Prot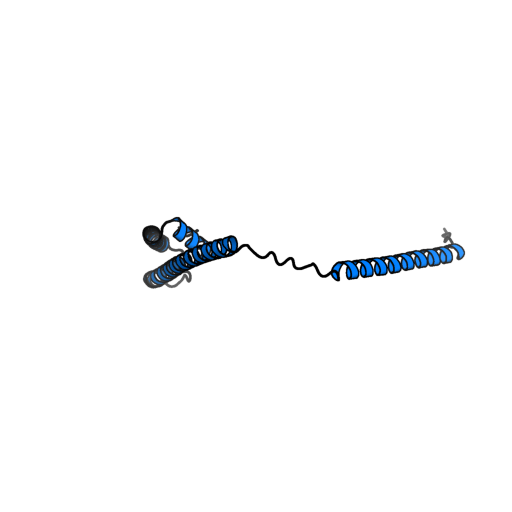ein AF-A0A2N6BF04-F1 (afdb_monomer_lite)

Radius of gyration: 36.6 Å; chains: 1; bounding box: 50×97×67 Å

pLDDT: mean 72.62, std 14.94, range [39.03, 93.25]

Foldseek 3Di:
DDDDPPDDPVVVVVVVVVVVVVVVVVVVVVVVVVVVVVVVVVPPPDPPPPPPDPPVVVVVVVVVVVVVVVLVVLLVVLLVQLVVQLVVLCVVPVVVVPPPDDPDPDPDPVSLVSSVVSLVVSCVVSNDVSSCVSCVVVVNNVSD

Structure (mmCIF, N/CA/C/O backbone):
data_AF-A0A2N6BF04-F1
#
_entry.id   AF-A0A2N6BF04-F1
#
loop_
_atom_site.group_PDB
_atom_site.id
_atom_site.type_symbol
_atom_site.label_atom_id
_atom_site.label_alt_id
_atom_site.label_comp_id
_atom_site.label_asym_id
_atom_site.label_entity_id
_atom_site.label_seq_id
_atom_site.pdbx_PDB_ins_code
_atom_site.Cartn_x
_atom_site.Cartn_y
_atom_site.Cartn_z
_atom_site.occupancy
_atom_site.B_iso_or_equiv
_atom_site.auth_seq_id
_atom_site.auth_comp_id
_atom_site.auth_asym_id
_atom_site.auth_atom_id
_atom_site.pdbx_PDB_model_num
ATOM 1 N N . MET A 1 1 ? 1.614 -83.294 -30.438 1.00 44.16 1 MET A N 1
ATOM 2 C CA . MET A 1 1 ? 1.920 -81.866 -30.231 1.00 44.16 1 MET A CA 1
ATOM 3 C C . MET A 1 1 ? 3.398 -81.764 -29.912 1.00 44.16 1 MET A C 1
ATOM 5 O O . MET A 1 1 ? 3.783 -82.184 -28.833 1.00 44.16 1 MET A O 1
ATOM 9 N N . CYS A 1 2 ? 4.207 -81.294 -30.857 1.00 40.53 2 CYS A N 1
ATOM 10 C CA . CYS A 1 2 ? 5.581 -80.869 -30.603 1.00 40.53 2 CYS A CA 1
ATOM 11 C C . CYS A 1 2 ? 5.774 -79.543 -31.336 1.00 40.53 2 CYS A C 1
ATOM 13 O O . CYS A 1 2 ? 5.556 -79.467 -32.544 1.00 40.53 2 CYS A O 1
ATOM 15 N N . GLU A 1 3 ? 6.078 -78.511 -30.554 1.00 45.47 3 GLU A N 1
ATOM 16 C CA . GLU A 1 3 ? 6.364 -77.145 -30.978 1.00 45.47 3 GLU A CA 1
ATOM 17 C C . GLU A 1 3 ? 7.561 -77.114 -31.927 1.00 45.47 3 GLU A C 1
ATOM 19 O O . GLU A 1 3 ? 8.660 -77.555 -31.589 1.00 45.47 3 GLU A O 1
ATOM 24 N N . GLN A 1 4 ? 7.353 -76.542 -33.108 1.00 42.88 4 GLN A N 1
ATOM 25 C CA . GLN A 1 4 ? 8.425 -76.184 -34.020 1.00 42.88 4 GLN A CA 1
ATOM 26 C C . GLN A 1 4 ? 8.979 -74.832 -33.550 1.00 42.88 4 GLN A C 1
ATOM 28 O O . GLN A 1 4 ? 8.456 -73.772 -33.893 1.00 42.88 4 GLN A O 1
ATOM 33 N N . ARG A 1 5 ? 9.999 -74.866 -32.681 1.00 45.19 5 ARG A N 1
ATOM 34 C CA . ARG A 1 5 ? 10.803 -73.679 -32.360 1.00 45.19 5 ARG A CA 1
ATOM 35 C C . ARG A 1 5 ? 11.499 -73.234 -33.643 1.00 45.19 5 ARG A C 1
ATOM 37 O O . ARG A 1 5 ? 12.349 -73.950 -34.158 1.00 45.19 5 ARG A O 1
ATOM 44 N N . SER A 1 6 ? 11.101 -72.070 -34.151 1.00 48.41 6 SER A N 1
ATOM 45 C CA . SER A 1 6 ? 11.790 -71.369 -35.231 1.00 48.41 6 SER A CA 1
ATOM 46 C C . SER A 1 6 ? 13.195 -71.017 -34.749 1.00 48.41 6 SER A C 1
ATOM 48 O O . SER A 1 6 ? 13.371 -70.117 -33.929 1.00 48.41 6 SER A O 1
ATOM 50 N N . GLU A 1 7 ? 14.177 -71.773 -35.221 1.00 52.97 7 GLU A N 1
ATOM 51 C CA . GLU A 1 7 ? 15.597 -71.471 -35.094 1.00 52.97 7 GLU A CA 1
ATOM 52 C C . GLU A 1 7 ? 15.841 -70.178 -35.885 1.00 52.97 7 GLU A C 1
ATOM 54 O O . GLU A 1 7 ? 15.669 -70.137 -37.100 1.00 52.97 7 GLU A O 1
ATOM 59 N N . ILE A 1 8 ? 16.089 -69.071 -35.183 1.00 56.69 8 ILE A N 1
ATOM 60 C CA . ILE A 1 8 ? 16.448 -67.804 -35.821 1.00 56.69 8 ILE A CA 1
ATOM 61 C C . ILE A 1 8 ? 17.874 -67.984 -36.335 1.00 56.69 8 ILE A C 1
ATOM 63 O O . ILE A 1 8 ? 18.786 -68.201 -35.536 1.00 56.69 8 ILE A O 1
ATOM 67 N N . ASP A 1 9 ? 18.049 -67.920 -37.655 1.00 54.16 9 ASP A N 1
ATOM 68 C CA . ASP A 1 9 ? 19.345 -68.088 -38.306 1.00 54.16 9 ASP A CA 1
ATOM 69 C C . ASP A 1 9 ? 20.399 -67.146 -37.687 1.00 54.16 9 ASP A C 1
ATOM 71 O O . ASP A 1 9 ? 20.171 -65.933 -37.602 1.00 54.16 9 ASP A O 1
ATOM 75 N N . PRO A 1 10 ? 21.586 -67.650 -37.301 1.00 58.09 10 PRO A N 1
ATOM 76 C CA . PRO A 1 10 ? 22.632 -66.861 -36.636 1.00 58.09 10 PRO A CA 1
ATOM 77 C C . PRO A 1 10 ? 23.150 -65.690 -37.491 1.00 58.09 10 PRO A C 1
ATOM 79 O O . PRO A 1 10 ? 23.697 -64.721 -36.970 1.00 58.09 10 PRO A O 1
ATOM 82 N N . ILE A 1 11 ? 22.925 -65.742 -38.807 1.00 56.84 11 ILE A N 1
ATOM 83 C CA . ILE A 1 11 ? 23.241 -64.668 -39.758 1.00 56.84 11 ILE A CA 1
ATOM 84 C C . ILE A 1 11 ? 22.355 -63.436 -39.513 1.00 56.84 11 ILE A C 1
ATOM 86 O O . ILE A 1 11 ? 22.829 -62.305 -39.596 1.00 56.84 11 ILE A O 1
ATOM 90 N N . VAL A 1 12 ? 21.079 -63.637 -39.169 1.00 57.47 12 VAL A N 1
ATOM 91 C CA . VAL A 1 12 ? 20.129 -62.543 -38.911 1.00 57.47 12 VAL A CA 1
ATOM 92 C C . VAL A 1 12 ? 20.477 -61.824 -37.607 1.00 57.47 12 VAL A C 1
ATOM 94 O O . VAL A 1 12 ? 20.376 -60.602 -37.536 1.00 57.47 12 VAL A O 1
ATOM 97 N N . VAL A 1 13 ? 20.959 -62.561 -36.600 1.00 60.16 13 VAL A N 1
ATOM 98 C CA . VAL A 1 13 ? 21.387 -61.995 -35.311 1.00 60.16 13 VAL A CA 1
ATOM 99 C C . VAL A 1 13 ? 22.596 -61.072 -35.487 1.00 60.16 13 VAL A C 1
ATOM 101 O O . VAL A 1 13 ? 22.563 -59.943 -35.003 1.00 60.16 13 VAL A O 1
ATOM 104 N N . HIS A 1 14 ? 23.609 -61.490 -36.253 1.00 58.03 14 HIS A N 1
ATOM 105 C CA . HIS A 1 14 ? 24.789 -60.657 -36.517 1.00 58.03 14 HIS A CA 1
ATOM 106 C C . HIS A 1 14 ? 24.466 -59.383 -37.310 1.00 58.03 14 HIS A C 1
ATOM 108 O O . HIS A 1 14 ? 24.942 -58.305 -36.963 1.00 58.03 14 HIS A O 1
ATOM 114 N N . ILE A 1 15 ? 23.594 -59.470 -38.321 1.00 61.09 15 ILE A N 1
ATOM 115 C CA . ILE A 1 15 ? 23.166 -58.290 -39.091 1.00 61.09 15 ILE A CA 1
ATOM 116 C C . ILE A 1 15 ? 22.394 -57.307 -38.195 1.00 61.09 15 ILE A C 1
ATOM 118 O O . ILE A 1 15 ? 22.570 -56.093 -38.307 1.00 61.09 15 ILE A O 1
ATOM 122 N N . CYS A 1 16 ? 21.555 -57.806 -37.283 1.00 59.84 16 CYS A N 1
ATOM 123 C CA . CYS A 1 16 ? 20.847 -56.960 -36.326 1.00 59.84 16 CYS A CA 1
ATOM 124 C C . CYS A 1 16 ? 21.793 -56.275 -35.326 1.00 59.84 16 CYS A C 1
ATOM 126 O O . CYS A 1 16 ? 21.579 -55.101 -35.022 1.00 59.84 16 CYS A O 1
ATOM 128 N N . GLU A 1 17 ? 22.837 -56.954 -34.841 1.00 64.19 17 GLU A N 1
ATOM 129 C CA . GLU A 1 17 ? 23.844 -56.352 -33.954 1.00 64.19 17 GLU A CA 1
ATOM 130 C C . GLU A 1 17 ? 24.640 -55.239 -34.652 1.00 64.19 17 GLU A C 1
ATOM 132 O O . GLU A 1 17 ? 24.800 -54.155 -34.083 1.00 64.19 17 GLU A O 1
ATOM 137 N N . ASP A 1 18 ? 25.041 -55.445 -35.909 1.00 68.69 18 ASP A N 1
ATOM 138 C CA . ASP A 1 18 ? 25.760 -54.437 -36.697 1.00 68.69 18 ASP A CA 1
ATOM 139 C C . ASP A 1 18 ? 24.885 -53.210 -37.006 1.00 68.69 18 ASP A C 1
ATOM 141 O O . ASP A 1 18 ? 25.326 -52.065 -36.866 1.00 68.69 18 ASP A O 1
ATOM 145 N N . ILE A 1 19 ? 23.610 -53.417 -37.361 1.00 68.19 19 ILE A N 1
ATOM 146 C CA . ILE A 1 19 ? 22.658 -52.322 -37.607 1.00 68.19 19 ILE A CA 1
ATOM 147 C C . ILE A 1 19 ? 22.408 -51.521 -36.324 1.00 68.19 19 ILE A C 1
ATOM 149 O O . ILE A 1 19 ? 22.404 -50.287 -36.355 1.00 68.19 19 ILE A O 1
ATOM 153 N N . MET A 1 20 ? 22.239 -52.196 -35.184 1.00 67.38 20 MET A N 1
ATOM 154 C CA . MET A 1 20 ? 22.076 -51.530 -33.889 1.00 67.38 20 MET A CA 1
ATOM 155 C C . MET A 1 20 ? 23.335 -50.745 -33.500 1.00 67.38 20 MET A C 1
ATOM 157 O O . MET A 1 20 ? 23.221 -49.610 -33.031 1.00 67.38 20 MET A O 1
ATOM 161 N N . GLY A 1 21 ? 24.529 -51.286 -33.766 1.00 69.62 21 GLY A N 1
ATOM 162 C CA . GLY A 1 21 ? 25.801 -50.589 -33.573 1.00 69.62 21 GLY A CA 1
ATOM 163 C C . GLY A 1 21 ? 25.901 -49.299 -34.392 1.00 69.62 21 GLY A C 1
ATOM 164 O O . GLY A 1 21 ? 26.273 -48.252 -33.857 1.00 69.62 21 GLY A O 1
ATOM 165 N N . ILE A 1 22 ? 25.486 -49.334 -35.663 1.00 74.00 22 ILE A N 1
ATOM 166 C CA . ILE A 1 22 ? 25.464 -48.157 -36.545 1.00 74.00 22 ILE A CA 1
ATOM 167 C C . ILE A 1 22 ? 24.463 -47.104 -36.046 1.00 74.00 22 ILE A C 1
ATOM 169 O O . ILE A 1 22 ? 24.790 -45.916 -36.016 1.00 74.00 22 ILE A O 1
ATOM 173 N N . ILE A 1 23 ? 23.266 -47.510 -35.607 1.00 72.56 23 ILE A N 1
ATOM 174 C CA . ILE A 1 23 ? 22.247 -46.587 -35.075 1.00 72.56 23 ILE A CA 1
ATOM 175 C C . ILE A 1 23 ? 22.754 -45.879 -33.811 1.00 72.56 23 ILE A C 1
ATOM 177 O O . ILE A 1 23 ? 22.602 -44.662 -33.682 1.00 72.56 23 ILE A O 1
ATOM 181 N N . VAL A 1 24 ? 23.398 -46.612 -32.898 1.00 75.38 24 VAL A N 1
ATOM 182 C CA . VAL A 1 24 ? 23.989 -46.032 -31.683 1.00 75.38 24 VAL A CA 1
ATOM 183 C C . VAL A 1 24 ? 25.112 -45.059 -32.040 1.00 75.38 24 VAL A C 1
ATOM 185 O O . VAL A 1 24 ? 25.156 -43.954 -31.496 1.00 75.38 24 VAL A O 1
ATOM 188 N N . LEU A 1 25 ? 25.978 -45.417 -32.992 1.00 79.44 25 LEU A N 1
ATOM 189 C CA . LEU A 1 25 ? 27.069 -44.551 -33.437 1.00 79.44 25 LEU A CA 1
ATOM 190 C C . LEU A 1 25 ? 26.540 -43.231 -34.023 1.00 79.44 25 LEU A C 1
ATOM 192 O O . LEU A 1 25 ? 27.011 -42.156 -33.651 1.00 79.44 25 LEU A O 1
ATOM 196 N N . LEU A 1 26 ? 25.516 -43.295 -34.881 1.00 80.06 26 LEU A N 1
ATOM 197 C CA . LEU A 1 26 ? 24.860 -42.112 -35.447 1.00 80.06 26 LEU A CA 1
ATOM 198 C C . LEU A 1 26 ? 24.206 -41.245 -34.362 1.00 80.06 26 LEU A C 1
ATOM 200 O O . LEU A 1 26 ? 24.315 -40.019 -34.409 1.00 80.06 26 LEU A O 1
ATOM 204 N N . GLY A 1 27 ? 23.585 -41.867 -33.355 1.00 78.31 27 GLY A N 1
ATOM 205 C CA . GLY A 1 27 ? 23.016 -41.168 -32.203 1.00 78.31 27 GLY A CA 1
ATOM 206 C C . GLY A 1 27 ? 24.066 -40.413 -31.382 1.00 78.31 27 GLY A C 1
ATOM 207 O O . GLY A 1 27 ? 23.859 -39.251 -31.029 1.00 78.31 27 GLY A O 1
ATOM 208 N N . VAL A 1 28 ? 25.224 -41.032 -31.130 1.00 83.00 28 VAL A N 1
ATOM 209 C CA . VAL A 1 28 ? 26.339 -40.399 -30.404 1.00 83.00 28 VAL A CA 1
ATOM 210 C C . VAL A 1 28 ? 26.928 -39.236 -31.205 1.00 83.00 28 VAL A C 1
ATOM 212 O O . VAL A 1 28 ? 27.145 -38.158 -30.648 1.00 83.00 28 VAL A O 1
ATOM 215 N N . VAL A 1 29 ? 27.128 -39.404 -32.515 1.00 83.56 29 VAL A N 1
ATOM 216 C CA . VAL A 1 29 ? 27.635 -38.331 -33.388 1.00 83.56 29 VAL A CA 1
ATOM 217 C C . VAL A 1 29 ? 26.665 -37.145 -33.426 1.00 83.56 29 VAL A C 1
ATOM 219 O O . VAL A 1 29 ? 27.096 -35.998 -33.293 1.00 83.56 29 VAL A O 1
ATOM 222 N N . ALA A 1 30 ? 25.357 -37.397 -33.526 1.00 78.19 30 ALA A N 1
ATOM 223 C CA . ALA A 1 30 ? 24.339 -36.348 -33.488 1.00 78.19 30 ALA A CA 1
ATOM 224 C C . ALA A 1 30 ? 24.319 -35.600 -32.143 1.00 78.19 30 ALA A C 1
ATOM 226 O O . ALA A 1 30 ? 24.185 -34.375 -32.117 1.00 78.19 30 ALA A O 1
ATOM 227 N N . LEU A 1 31 ? 24.510 -36.309 -31.025 1.00 83.00 31 LEU A N 1
ATOM 228 C CA . LEU A 1 31 ? 24.574 -35.707 -29.692 1.00 83.00 31 LEU A CA 1
ATOM 229 C C . LEU A 1 31 ? 25.807 -34.801 -29.529 1.00 83.00 31 LEU A C 1
ATOM 231 O O . LEU A 1 31 ? 25.707 -33.695 -28.987 1.00 83.00 31 LEU A O 1
ATOM 235 N N . ILE A 1 32 ? 26.965 -35.229 -30.039 1.00 83.69 32 ILE A N 1
ATOM 236 C CA . ILE A 1 32 ? 28.196 -34.426 -30.028 1.00 83.69 32 ILE A CA 1
ATOM 237 C C . ILE A 1 32 ? 28.028 -33.183 -30.913 1.00 83.69 32 ILE A C 1
ATOM 239 O O . ILE A 1 32 ? 28.342 -32.075 -30.483 1.00 83.69 32 ILE A O 1
ATOM 243 N N . ALA A 1 33 ? 27.455 -33.326 -32.111 1.00 80.81 33 ALA A N 1
ATOM 244 C CA . ALA A 1 33 ? 27.183 -32.192 -32.995 1.00 80.81 33 ALA A CA 1
ATOM 245 C C . ALA A 1 33 ? 26.205 -31.183 -32.362 1.00 80.81 33 ALA A C 1
ATOM 247 O O . ALA A 1 33 ? 26.446 -29.976 -32.395 1.00 80.81 33 ALA A O 1
ATOM 248 N N . TYR A 1 34 ? 25.137 -31.666 -31.719 1.00 80.56 34 TYR A N 1
ATOM 249 C CA . TYR A 1 34 ? 24.165 -30.819 -31.027 1.00 80.56 34 TYR A CA 1
ATOM 250 C C . TYR A 1 34 ? 24.794 -30.047 -29.860 1.00 80.56 34 TYR A C 1
ATOM 252 O O . TYR A 1 34 ? 24.582 -28.841 -29.717 1.00 80.56 34 TYR A O 1
ATOM 260 N N . THR A 1 35 ? 25.601 -30.720 -29.037 1.00 76.12 35 THR A N 1
ATOM 261 C CA . THR A 1 35 ? 26.284 -30.076 -27.905 1.00 76.12 35 THR A CA 1
ATOM 262 C C . THR A 1 35 ? 27.329 -29.061 -28.370 1.00 76.12 35 THR A C 1
ATOM 264 O O . THR A 1 35 ? 27.376 -27.962 -27.816 1.00 76.12 35 THR A O 1
ATOM 267 N N . ALA A 1 36 ? 28.083 -29.356 -29.434 1.00 78.50 36 ALA A N 1
ATOM 268 C CA . ALA A 1 36 ? 29.017 -28.415 -30.051 1.00 78.50 36 ALA A CA 1
ATOM 269 C C . ALA A 1 36 ? 28.305 -27.169 -30.609 1.00 78.50 36 ALA A C 1
ATOM 271 O O . ALA A 1 36 ? 28.703 -26.044 -30.300 1.00 78.50 36 ALA A O 1
ATOM 272 N N . CYS A 1 37 ? 27.203 -27.345 -31.350 1.00 74.25 37 CYS A N 1
ATOM 273 C CA . CYS A 1 37 ? 26.375 -26.231 -31.822 1.00 74.25 37 CYS A CA 1
ATOM 274 C C . CYS A 1 37 ? 25.835 -25.389 -30.663 1.00 74.25 37 CYS A C 1
ATOM 276 O O . CYS A 1 37 ? 25.871 -24.161 -30.723 1.00 74.25 37 CYS A O 1
ATOM 278 N N . ARG A 1 38 ? 25.369 -26.027 -29.583 1.00 72.12 38 ARG A N 1
ATOM 279 C CA . ARG A 1 38 ? 24.860 -25.311 -28.410 1.00 72.12 38 ARG A CA 1
ATOM 280 C C . ARG A 1 38 ? 25.956 -24.459 -27.765 1.00 72.12 38 ARG A C 1
ATOM 282 O O . ARG A 1 38 ? 25.719 -23.289 -27.489 1.00 72.12 38 ARG A O 1
ATOM 289 N N . ILE A 1 39 ? 27.150 -25.013 -27.550 1.00 71.69 39 ILE A N 1
ATOM 290 C CA . ILE A 1 39 ? 28.272 -24.280 -26.941 1.00 71.69 39 ILE A CA 1
ATOM 291 C C . ILE A 1 39 ? 28.673 -23.075 -27.805 1.00 71.69 39 ILE A C 1
ATOM 293 O O . ILE A 1 39 ? 28.864 -21.986 -27.266 1.00 71.69 39 ILE A O 1
ATOM 297 N N . LEU A 1 40 ? 28.721 -23.236 -29.132 1.00 66.62 40 LEU A N 1
ATOM 298 C CA . LEU A 1 40 ? 29.041 -22.143 -30.058 1.00 66.62 40 LEU A CA 1
ATOM 299 C C . LEU A 1 40 ? 28.004 -21.011 -30.025 1.00 66.62 40 LEU A C 1
ATOM 301 O O . LEU A 1 40 ? 28.382 -19.844 -30.048 1.00 66.62 40 LEU A O 1
ATOM 305 N N . ILE A 1 41 ? 26.710 -21.330 -29.912 1.00 61.62 41 ILE A N 1
ATOM 306 C CA . ILE A 1 41 ? 25.644 -20.317 -29.830 1.00 61.62 41 ILE A CA 1
ATOM 307 C C . ILE A 1 41 ? 25.714 -19.535 -28.506 1.00 61.62 41 ILE A C 1
ATOM 309 O O . ILE A 1 41 ? 25.471 -18.330 -28.495 1.00 61.62 41 ILE A O 1
ATOM 313 N N . PHE A 1 42 ? 26.075 -20.184 -27.394 1.00 58.41 42 PHE A N 1
ATOM 314 C CA . PHE A 1 42 ? 26.166 -19.525 -26.083 1.00 58.41 42 PHE A CA 1
ATOM 315 C C . PHE A 1 42 ? 27.459 -18.725 -25.862 1.00 58.41 42 PHE A C 1
ATOM 317 O O . PHE A 1 42 ? 27.494 -17.897 -24.954 1.00 58.41 42 PHE A O 1
ATOM 324 N N . GLN A 1 43 ? 28.507 -18.939 -26.663 1.00 55.03 43 GLN A N 1
ATOM 325 C CA . GLN A 1 43 ? 29.771 -18.205 -26.535 1.00 55.03 43 GLN A CA 1
ATOM 326 C C . GLN A 1 43 ? 29.848 -16.915 -27.352 1.00 55.03 43 GLN A C 1
ATOM 328 O O . GLN A 1 43 ? 30.859 -16.228 -27.253 1.00 55.03 43 GLN A O 1
ATOM 333 N N . VAL A 1 44 ? 28.823 -16.541 -28.124 1.00 56.41 44 VAL A N 1
ATOM 334 C CA . VAL A 1 44 ? 28.818 -15.229 -28.784 1.00 56.41 44 VAL A CA 1
ATOM 335 C C . VAL A 1 44 ? 28.520 -14.162 -27.724 1.00 56.41 44 VAL A C 1
ATOM 337 O O . VAL A 1 44 ? 27.380 -14.090 -27.253 1.00 56.41 44 VAL A O 1
ATOM 340 N N . PRO A 1 45 ? 29.498 -13.325 -27.318 1.00 53.78 45 PRO A N 1
ATOM 341 C CA . PRO A 1 45 ? 29.210 -12.201 -26.447 1.00 53.78 45 PRO A CA 1
ATOM 342 C C . PRO A 1 45 ? 28.255 -11.280 -27.202 1.00 53.78 45 PRO A C 1
ATOM 344 O O . PRO A 1 45 ? 28.595 -10.732 -28.251 1.00 53.78 45 PRO A O 1
ATOM 347 N N . GLN A 1 46 ? 27.033 -11.138 -26.692 1.00 54.72 46 GLN A N 1
ATOM 348 C CA . GLN A 1 46 ? 26.114 -10.133 -27.207 1.00 54.72 46 GLN A CA 1
ATOM 349 C C . GLN A 1 46 ? 26.805 -8.771 -27.077 1.00 54.72 46 GLN A C 1
ATOM 351 O O . GLN A 1 46 ? 27.245 -8.435 -25.971 1.00 54.72 46 GLN A O 1
ATOM 356 N N . PRO A 1 47 ? 26.943 -7.985 -28.159 1.00 54.50 47 PRO A N 1
ATOM 357 C CA . PRO A 1 47 ? 27.433 -6.628 -28.022 1.00 54.50 47 PRO A CA 1
ATOM 358 C C . PRO A 1 47 ? 26.457 -5.890 -27.108 1.00 54.50 47 PRO A C 1
ATOM 360 O O . PRO A 1 47 ? 25.278 -5.725 -27.424 1.00 54.50 47 PRO A O 1
ATOM 363 N N . VAL A 1 48 ? 26.940 -5.488 -25.933 1.00 56.06 48 VAL A N 1
ATOM 364 C CA . VAL A 1 48 ? 26.194 -4.616 -25.033 1.00 56.06 48 VAL A CA 1
ATOM 365 C C . VAL A 1 48 ? 26.110 -3.270 -25.737 1.00 56.06 48 VAL A C 1
ATOM 367 O O . VAL A 1 48 ? 27.027 -2.455 -25.657 1.00 56.06 48 VAL A O 1
ATOM 370 N N . TYR A 1 49 ? 25.026 -3.050 -26.477 1.00 52.38 49 TYR A N 1
ATOM 371 C CA . TYR A 1 49 ? 24.700 -1.737 -27.007 1.00 52.38 49 TYR A CA 1
ATOM 372 C C . TYR A 1 49 ? 24.446 -0.817 -25.812 1.00 52.38 49 TYR A C 1
ATOM 374 O O . TYR A 1 49 ? 23.356 -0.797 -25.239 1.00 52.38 49 TYR A O 1
ATOM 382 N N . GLN A 1 50 ? 25.468 -0.066 -25.401 1.00 48.81 50 GLN A N 1
ATOM 383 C CA . GLN A 1 50 ? 25.271 1.076 -24.523 1.00 48.81 50 GLN A CA 1
ATOM 384 C C . GLN A 1 50 ? 24.553 2.143 -25.341 1.00 48.81 50 GLN A C 1
ATOM 386 O O . GLN A 1 50 ? 25.168 2.949 -26.033 1.00 48.81 50 GLN A O 1
ATOM 391 N N . VAL A 1 51 ? 23.223 2.109 -25.305 1.00 59.75 51 VAL A N 1
ATOM 392 C CA . VAL A 1 51 ? 22.408 3.202 -25.820 1.00 59.75 51 VAL A CA 1
ATOM 393 C C . VAL A 1 51 ? 22.680 4.392 -24.904 1.00 59.75 51 VAL A C 1
ATOM 395 O O . VAL A 1 51 ? 22.135 4.472 -23.800 1.00 59.75 51 VAL A O 1
ATOM 398 N N . GLU A 1 52 ? 23.573 5.291 -25.323 1.00 58.50 52 GLU A N 1
ATOM 399 C CA . GLU A 1 52 ? 23.759 6.583 -24.671 1.00 58.50 52 GLU A CA 1
ATOM 400 C C . GLU A 1 52 ? 22.416 7.309 -24.682 1.00 58.50 52 GLU A C 1
ATOM 402 O O . GLU A 1 52 ? 21.978 7.867 -25.687 1.00 58.50 52 GLU A O 1
ATOM 407 N N . GLN A 1 53 ? 21.707 7.246 -23.553 1.00 60.34 53 GLN A N 1
ATOM 408 C CA . GLN A 1 53 ? 20.424 7.916 -23.435 1.00 60.34 53 GLN A CA 1
ATOM 409 C C . GLN A 1 53 ? 20.656 9.424 -23.591 1.00 60.34 53 GLN A C 1
ATOM 411 O O . GLN A 1 53 ? 21.459 9.987 -22.832 1.00 60.34 53 GLN A O 1
ATOM 416 N N . PRO A 1 54 ? 19.958 10.092 -24.525 1.00 69.19 54 PRO A N 1
ATOM 417 C CA . PRO A 1 54 ? 20.123 11.522 -24.731 1.00 69.19 54 PRO A CA 1
ATOM 418 C C . PRO A 1 54 ? 19.840 12.260 -23.419 1.00 69.19 54 PRO A C 1
ATOM 420 O O . PRO A 1 54 ? 18.967 11.861 -22.643 1.00 69.19 54 PRO A O 1
ATOM 423 N N . ALA A 1 55 ? 20.575 13.343 -23.148 1.00 63.88 55 ALA A N 1
ATOM 424 C CA . ALA A 1 55 ? 20.503 14.065 -21.872 1.00 63.88 55 ALA A CA 1
ATOM 425 C C . ALA A 1 55 ? 19.066 14.482 -21.486 1.00 63.88 55 ALA A C 1
ATOM 427 O O . ALA A 1 55 ? 18.724 14.498 -20.302 1.00 63.88 55 ALA A O 1
ATOM 428 N N . GLY A 1 56 ? 18.202 14.745 -22.476 1.00 68.56 56 GLY A N 1
ATOM 429 C CA . GLY A 1 56 ? 16.772 14.999 -22.269 1.00 68.56 56 GLY A CA 1
ATOM 430 C C . GLY A 1 56 ? 15.996 13.791 -21.727 1.00 68.56 56 GLY A C 1
ATOM 431 O O . GLY A 1 56 ? 15.177 13.949 -20.825 1.00 68.56 56 GLY A O 1
ATOM 432 N N . MET A 1 57 ? 16.303 12.576 -22.190 1.00 71.31 57 MET A N 1
ATOM 433 C CA . MET A 1 57 ? 15.669 11.342 -21.714 1.00 71.31 57 MET A CA 1
ATOM 434 C C . MET A 1 57 ? 16.121 10.986 -20.297 1.00 71.31 57 MET A C 1
ATOM 436 O O . MET A 1 57 ? 15.292 10.612 -19.473 1.00 71.31 57 MET A O 1
ATOM 440 N N . LYS A 1 58 ? 17.402 11.198 -19.958 1.00 74.81 58 LYS A N 1
ATOM 441 C CA . LYS A 1 58 ? 17.898 11.007 -18.582 1.00 74.81 58 LYS A CA 1
ATOM 442 C C . LYS A 1 58 ? 17.178 11.919 -17.583 1.00 74.81 58 LYS A C 1
ATOM 444 O O . LYS A 1 58 ? 16.796 11.463 -16.508 1.00 74.81 58 LYS A O 1
ATOM 449 N N . ARG A 1 59 ? 16.943 13.187 -17.948 1.00 75.88 59 ARG A N 1
ATOM 450 C CA . ARG A 1 59 ? 16.190 14.145 -17.116 1.00 75.88 59 ARG A CA 1
ATOM 451 C C . ARG A 1 59 ? 14.715 13.764 -16.985 1.00 75.88 59 ARG A C 1
ATOM 453 O O . ARG A 1 59 ? 14.186 13.812 -15.881 1.00 75.88 59 ARG A O 1
ATOM 460 N N . ALA A 1 60 ? 14.075 13.334 -18.073 1.00 75.75 60 ALA A N 1
ATOM 461 C CA . ALA A 1 60 ? 12.692 12.859 -18.037 1.00 75.75 60 ALA A CA 1
ATOM 462 C C . ALA A 1 60 ? 12.537 11.602 -17.161 1.00 75.75 60 ALA A C 1
ATOM 464 O O . ALA A 1 60 ? 11.621 11.529 -16.345 1.00 75.75 60 ALA A O 1
ATOM 465 N N . ILE A 1 61 ? 13.471 10.649 -17.264 1.00 77.94 61 ILE A N 1
ATOM 466 C CA . ILE A 1 61 ? 13.502 9.443 -16.427 1.00 77.94 61 ILE A CA 1
ATOM 467 C C . ILE A 1 61 ? 13.737 9.806 -14.958 1.00 77.94 61 ILE A C 1
ATOM 469 O O . ILE A 1 61 ? 13.081 9.241 -14.089 1.00 77.94 61 ILE A O 1
ATOM 473 N N . ALA A 1 62 ? 14.639 10.746 -14.662 1.00 78.06 62 ALA A N 1
ATOM 474 C CA . ALA A 1 62 ? 14.886 11.200 -13.294 1.00 78.06 62 ALA A CA 1
ATOM 475 C C . ALA A 1 62 ? 13.641 11.859 -12.679 1.00 78.06 62 ALA A C 1
ATOM 477 O O . ALA A 1 62 ? 13.230 11.469 -11.591 1.00 78.06 62 ALA A O 1
ATOM 478 N N . ALA A 1 63 ? 12.987 12.771 -13.405 1.00 78.31 63 ALA A N 1
ATOM 479 C CA . ALA A 1 63 ? 11.755 13.414 -12.951 1.00 78.31 63 ALA A CA 1
ATOM 480 C C . ALA A 1 63 ? 10.608 12.406 -12.759 1.00 78.31 63 ALA A C 1
ATOM 482 O O . ALA A 1 63 ? 9.847 12.499 -11.797 1.00 78.31 63 ALA A O 1
ATOM 483 N N . TYR A 1 64 ? 10.500 11.414 -13.648 1.00 78.50 64 TYR A N 1
ATOM 484 C CA . TYR A 1 64 ? 9.515 10.343 -13.517 1.00 78.50 64 TYR A CA 1
ATOM 485 C C . TYR A 1 64 ? 9.785 9.458 -12.293 1.00 78.50 64 TYR A C 1
ATOM 487 O O . TYR A 1 64 ? 8.864 9.187 -11.526 1.00 78.50 64 TYR A O 1
ATOM 495 N N . LYS A 1 65 ? 11.044 9.060 -12.070 1.00 81.88 65 LYS A N 1
ATOM 496 C CA . LYS A 1 65 ? 11.456 8.292 -10.884 1.00 81.88 65 LYS A CA 1
ATOM 497 C C . LYS A 1 65 ? 11.203 9.059 -9.594 1.00 81.88 65 LYS A C 1
ATOM 499 O O . LYS A 1 65 ? 10.723 8.481 -8.630 1.00 81.88 65 LYS A O 1
ATOM 504 N N . GLU A 1 66 ? 11.495 10.354 -9.580 1.00 83.94 66 GLU A N 1
ATOM 505 C CA . GLU A 1 66 ? 11.255 11.196 -8.413 1.00 83.94 66 GLU A CA 1
ATOM 506 C C . GLU A 1 66 ? 9.757 11.328 -8.118 1.00 83.94 66 GLU A C 1
ATOM 508 O O . GLU A 1 66 ? 9.342 11.221 -6.967 1.00 83.94 66 GLU A O 1
ATOM 513 N N . LYS A 1 67 ? 8.924 11.482 -9.155 1.00 80.00 67 LYS A N 1
ATOM 514 C CA . LYS A 1 67 ? 7.467 11.472 -8.997 1.00 80.00 67 LYS A CA 1
ATOM 515 C C . LYS A 1 67 ? 6.963 10.128 -8.458 1.00 80.00 67 LYS A C 1
ATOM 517 O O . LYS A 1 67 ? 6.166 10.130 -7.525 1.00 80.00 67 LYS A O 1
ATOM 522 N N . GLN A 1 68 ? 7.451 9.008 -8.994 1.00 82.19 68 GLN A N 1
ATOM 523 C CA . GLN A 1 68 ? 7.115 7.674 -8.484 1.00 82.19 68 GLN A CA 1
ATOM 524 C C . GLN A 1 68 ? 7.522 7.503 -7.020 1.00 82.19 68 GLN A C 1
ATOM 526 O O . GLN A 1 68 ? 6.717 7.035 -6.224 1.00 82.19 68 GLN A O 1
ATOM 531 N N . HIS A 1 69 ? 8.729 7.933 -6.647 1.00 85.00 69 HIS A N 1
ATOM 532 C CA . HIS A 1 69 ? 9.207 7.831 -5.270 1.00 85.00 69 HIS A CA 1
ATOM 533 C C . HIS A 1 69 ? 8.297 8.589 -4.297 1.00 85.00 69 HIS A C 1
ATOM 535 O O . HIS A 1 69 ? 7.919 8.053 -3.260 1.00 85.00 69 HIS A O 1
ATOM 541 N N . ARG A 1 70 ? 7.866 9.805 -4.656 1.00 84.25 70 ARG A N 1
ATOM 542 C CA . ARG A 1 70 ? 6.919 10.577 -3.833 1.00 84.25 70 ARG A CA 1
ATOM 543 C C . ARG A 1 70 ? 5.556 9.893 -3.717 1.00 84.25 70 ARG A C 1
ATOM 545 O O . ARG A 1 70 ? 4.952 9.904 -2.648 1.00 84.25 70 ARG A O 1
ATOM 552 N N . GLU A 1 71 ? 5.051 9.304 -4.802 1.00 85.00 71 GLU A N 1
ATOM 553 C CA . GLU A 1 71 ? 3.801 8.531 -4.771 1.00 85.00 71 GLU A CA 1
ATOM 554 C C . GLU A 1 71 ? 3.922 7.295 -3.862 1.00 85.00 71 GLU A C 1
ATOM 556 O O . GLU A 1 71 ? 2.994 6.991 -3.111 1.00 85.00 71 GLU A O 1
ATOM 561 N N . GLU A 1 72 ? 5.074 6.620 -3.867 1.00 85.50 72 GLU A N 1
ATOM 562 C CA . GLU A 1 72 ? 5.363 5.490 -2.979 1.00 85.50 72 GLU A CA 1
ATOM 563 C C . GLU A 1 72 ? 5.502 5.905 -1.510 1.00 85.50 72 GLU A C 1
ATOM 565 O O . GLU A 1 72 ? 4.976 5.208 -0.639 1.00 85.50 72 GLU A O 1
ATOM 570 N N . GLU A 1 73 ? 6.138 7.042 -1.222 1.00 90.62 73 GLU A N 1
ATOM 571 C CA . GLU A 1 73 ? 6.231 7.609 0.130 1.00 90.62 73 GLU A CA 1
ATOM 572 C C . GLU A 1 73 ? 4.848 7.942 0.694 1.00 90.62 73 GLU A C 1
ATOM 574 O O . GLU A 1 73 ? 4.510 7.513 1.800 1.00 90.62 73 GLU A O 1
ATOM 579 N N . MET A 1 74 ? 4.009 8.630 -0.089 1.00 89.31 74 MET A N 1
ATOM 580 C CA . MET A 1 74 ? 2.631 8.931 0.309 1.00 89.31 74 MET A CA 1
ATOM 581 C C . MET A 1 74 ? 1.829 7.648 0.550 1.00 89.31 74 MET A C 1
ATOM 583 O O . MET A 1 74 ? 1.088 7.541 1.528 1.00 89.31 74 MET A O 1
ATOM 587 N N . LEU A 1 75 ? 1.988 6.636 -0.309 1.00 90.56 75 LEU A N 1
ATOM 588 C CA . LEU A 1 75 ? 1.329 5.346 -0.124 1.00 90.56 75 LEU A CA 1
ATOM 589 C C . LEU A 1 75 ? 1.809 4.643 1.156 1.00 90.56 75 LEU A C 1
ATOM 591 O O . LEU A 1 75 ? 0.994 4.074 1.886 1.00 90.56 75 LEU A O 1
ATOM 595 N N . ALA A 1 76 ? 3.109 4.688 1.449 1.00 90.19 76 ALA A N 1
ATOM 596 C CA . ALA A 1 76 ? 3.688 4.116 2.659 1.00 90.19 76 ALA A CA 1
ATOM 597 C C . ALA A 1 76 ? 3.163 4.802 3.927 1.00 90.19 76 ALA A C 1
ATOM 599 O O . ALA A 1 76 ? 2.799 4.110 4.882 1.00 90.19 76 ALA A O 1
ATOM 600 N N . GLU A 1 77 ? 3.040 6.130 3.917 1.00 90.69 77 GLU A N 1
ATOM 601 C CA . GLU A 1 77 ? 2.457 6.907 5.014 1.00 90.69 77 GLU A CA 1
ATOM 602 C C . GLU A 1 77 ? 0.990 6.519 5.264 1.00 90.69 77 GLU A C 1
ATOM 604 O O . GLU A 1 77 ? 0.590 6.251 6.403 1.00 90.69 77 GLU A O 1
ATOM 609 N N . VAL A 1 78 ? 0.185 6.408 4.202 1.00 90.75 78 VAL A N 1
ATOM 610 C CA . VAL A 1 78 ? -1.226 6.003 4.312 1.00 90.75 78 VAL A CA 1
ATOM 611 C C . VAL A 1 78 ? -1.342 4.573 4.842 1.00 90.75 78 VAL A C 1
ATOM 613 O O . VAL A 1 78 ? -2.159 4.303 5.725 1.00 90.75 78 VAL A O 1
ATOM 616 N N . MET A 1 79 ? -0.500 3.648 4.371 1.00 89.50 79 MET A N 1
ATOM 617 C CA . MET A 1 79 ? -0.465 2.280 4.897 1.00 89.50 79 MET A CA 1
ATOM 618 C C . MET A 1 79 ? -0.076 2.235 6.378 1.00 89.50 79 MET A C 1
ATOM 620 O O . MET A 1 79 ? -0.673 1.470 7.138 1.00 89.50 79 MET A O 1
ATOM 624 N N . ALA A 1 80 ? 0.915 3.026 6.795 1.00 87.56 80 ALA A N 1
ATOM 625 C CA . ALA A 1 80 ? 1.327 3.119 8.192 1.00 87.56 80 ALA A CA 1
ATOM 626 C C . ALA A 1 80 ? 0.184 3.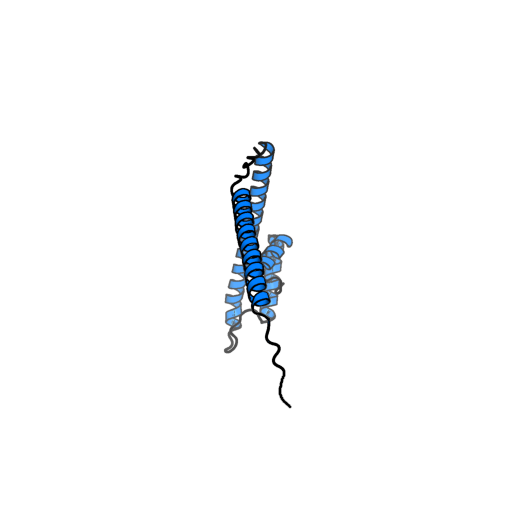656 9.064 1.00 87.56 80 ALA A C 1
ATOM 628 O O . ALA A 1 80 ? -0.132 3.057 10.091 1.00 87.56 80 ALA A O 1
ATOM 629 N N . THR A 1 81 ? -0.496 4.708 8.602 1.00 90.50 81 THR A N 1
ATOM 630 C CA . THR A 1 81 ? -1.664 5.295 9.272 1.00 90.50 81 THR A CA 1
ATOM 631 C C . THR A 1 81 ? -2.788 4.272 9.439 1.00 90.50 81 THR A C 1
ATOM 633 O O . THR A 1 81 ? -3.294 4.082 10.543 1.00 90.50 81 THR A O 1
ATOM 636 N N . LEU A 1 82 ? -3.140 3.543 8.375 1.00 86.69 82 LEU A N 1
ATOM 637 C CA . LEU A 1 82 ? -4.168 2.499 8.421 1.00 86.69 82 LEU A CA 1
ATOM 638 C C . LEU A 1 82 ? -3.783 1.348 9.364 1.00 86.69 82 LEU A C 1
ATOM 640 O O . LEU A 1 82 ? -4.615 0.895 10.149 1.00 86.69 82 LEU A O 1
ATOM 644 N N . ARG A 1 83 ? -2.525 0.886 9.335 1.00 85.31 83 ARG A N 1
ATOM 645 C CA . ARG A 1 83 ? -2.034 -0.152 10.259 1.00 85.31 83 ARG A CA 1
ATOM 646 C C . ARG A 1 83 ? -2.108 0.305 11.714 1.00 85.31 83 ARG A C 1
ATOM 648 O O . ARG A 1 83 ? -2.621 -0.438 12.548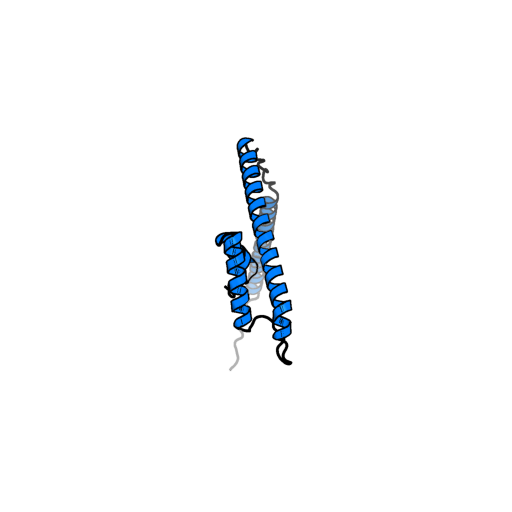 1.00 85.31 83 ARG A O 1
ATOM 655 N N . ALA A 1 84 ? -1.623 1.510 12.003 1.00 85.19 84 ALA A N 1
ATOM 656 C CA . ALA A 1 84 ? -1.630 2.078 13.345 1.00 85.19 84 ALA A CA 1
ATOM 657 C C . ALA A 1 84 ? -3.061 2.287 13.857 1.00 85.19 84 ALA A C 1
ATOM 659 O O . ALA A 1 84 ? -3.380 1.871 14.968 1.00 85.19 84 ALA A O 1
ATOM 660 N N . GLY A 1 85 ? -3.947 2.849 13.029 1.00 85.88 85 GLY A N 1
ATOM 661 C CA . GLY A 1 85 ? -5.359 3.024 13.360 1.00 85.88 85 GLY A CA 1
ATOM 662 C C . GLY A 1 85 ? -6.055 1.701 13.659 1.00 85.88 85 GLY A C 1
ATOM 663 O O . GLY A 1 85 ? -6.742 1.580 14.669 1.00 85.88 85 GLY A O 1
ATOM 664 N N . ARG A 1 86 ? -5.806 0.667 12.847 1.00 83.12 86 ARG A N 1
ATOM 665 C CA . ARG A 1 86 ? -6.364 -0.670 13.081 1.00 83.12 86 ARG A CA 1
ATOM 666 C C . ARG A 1 86 ? -5.856 -1.294 14.376 1.00 83.12 86 ARG A C 1
ATOM 668 O O . ARG A 1 86 ? -6.641 -1.908 15.090 1.00 83.12 86 ARG A O 1
ATOM 675 N N . ALA A 1 87 ? -4.563 -1.157 14.667 1.00 82.00 87 ALA A N 1
ATOM 676 C CA . ALA A 1 87 ? -3.968 -1.658 15.902 1.00 82.00 87 ALA A CA 1
ATOM 677 C C . ALA A 1 87 ? -4.540 -0.937 17.129 1.00 82.00 87 ALA A C 1
ATOM 679 O O . ALA A 1 87 ? -4.918 -1.594 18.093 1.00 82.00 87 ALA A O 1
ATOM 680 N N . LYS A 1 88 ? -4.690 0.390 17.060 1.00 84.50 88 LYS A N 1
ATOM 681 C CA . LYS A 1 88 ? -5.288 1.198 18.127 1.00 84.50 88 LYS A CA 1
ATOM 682 C C . LYS A 1 88 ? -6.750 0.831 18.371 1.00 84.50 88 LYS A C 1
ATOM 684 O O . LYS A 1 88 ? -7.137 0.608 19.512 1.00 84.50 88 LYS A O 1
ATOM 689 N N . LEU A 1 89 ? -7.539 0.680 17.304 1.00 82.12 89 LEU A N 1
ATOM 690 C CA . LEU A 1 89 ? -8.900 0.161 17.413 1.00 82.12 89 LEU A CA 1
ATOM 691 C C . LEU A 1 89 ? -8.878 -1.233 18.044 1.00 82.12 89 LEU A C 1
ATOM 693 O O . LEU A 1 89 ? -9.596 -1.478 18.999 1.00 82.12 89 LEU A O 1
ATOM 697 N N . ALA A 1 90 ? -8.017 -2.147 17.594 1.00 78.00 90 ALA A N 1
ATOM 698 C CA . ALA A 1 90 ? -7.913 -3.475 18.200 1.00 78.00 90 ALA A CA 1
ATOM 699 C C . ALA A 1 90 ? -7.501 -3.424 19.682 1.00 78.00 90 ALA A C 1
ATOM 701 O O . ALA A 1 90 ? -7.926 -4.271 20.458 1.00 78.00 90 ALA A O 1
ATOM 702 N N . GLU A 1 91 ? -6.735 -2.431 20.114 1.00 77.69 91 GLU A N 1
ATOM 703 C CA . GLU A 1 91 ? -6.371 -2.261 21.517 1.00 77.69 91 GLU A CA 1
ATOM 704 C C . GLU A 1 91 ? -7.528 -1.723 22.374 1.00 77.69 91 GLU A C 1
ATOM 706 O O . GLU A 1 91 ? -7.820 -2.283 23.433 1.00 77.69 91 GLU A O 1
ATOM 711 N N . GLU A 1 92 ? -8.202 -0.665 21.919 1.00 77.75 92 GLU A N 1
ATOM 712 C CA . GLU A 1 92 ? -9.327 -0.033 22.627 1.00 77.75 92 GLU A CA 1
ATOM 713 C C . GLU A 1 92 ? -10.546 -0.961 22.693 1.00 77.75 92 GLU A C 1
ATOM 715 O O . GLU A 1 92 ? -11.256 -1.044 23.699 1.00 77.75 92 GLU A O 1
ATOM 720 N N . TYR A 1 93 ? -10.763 -1.698 21.609 1.00 70.94 93 TYR A N 1
ATOM 721 C CA . TYR A 1 93 ? -11.998 -2.412 21.344 1.00 70.94 93 TYR A CA 1
ATOM 722 C C . TYR A 1 93 ? -11.827 -3.932 21.349 1.00 70.94 93 TYR A C 1
ATOM 724 O O . TYR A 1 93 ? -12.717 -4.656 21.792 1.00 70.94 93 TYR A O 1
ATOM 732 N N . GLY A 1 94 ? -10.655 -4.441 20.975 1.00 60.09 94 GLY A N 1
ATOM 733 C CA . GLY A 1 94 ? -10.335 -5.864 21.091 1.00 60.09 94 GLY A CA 1
ATOM 734 C C . GLY A 1 94 ? -10.216 -6.339 22.539 1.00 60.09 94 GLY A C 1
ATOM 735 O O . GLY A 1 94 ? -10.605 -7.470 22.814 1.00 60.09 94 GLY A O 1
ATOM 736 N N . ARG A 1 95 ? -9.811 -5.485 23.496 1.00 55.66 95 ARG A N 1
ATOM 737 C CA . ARG A 1 95 ? -9.869 -5.831 24.934 1.00 55.66 95 ARG A CA 1
ATOM 738 C C . ARG A 1 95 ? -11.303 -5.989 25.452 1.00 55.66 95 ARG A C 1
ATOM 740 O O . ARG A 1 95 ? -11.539 -6.842 26.299 1.00 55.66 95 ARG A O 1
ATOM 747 N N . ARG A 1 96 ? -12.262 -5.211 24.931 1.00 52.25 96 ARG A N 1
ATOM 748 C CA . ARG A 1 96 ? -13.699 -5.355 25.252 1.00 52.25 96 ARG A CA 1
ATOM 749 C C . ARG A 1 96 ? -14.328 -6.597 24.609 1.00 52.25 96 ARG A C 1
ATOM 751 O O . ARG A 1 96 ? -15.316 -7.103 25.123 1.00 52.25 96 ARG A O 1
ATOM 758 N N . ALA A 1 97 ? -13.744 -7.088 23.515 1.00 45.72 97 ALA A N 1
ATOM 759 C CA . ALA A 1 97 ? -14.151 -8.308 22.819 1.00 45.72 97 ALA A CA 1
ATOM 760 C C . ALA A 1 97 ? -13.616 -9.604 23.459 1.00 45.72 97 ALA A C 1
ATOM 762 O O . ALA A 1 97 ? -14.120 -10.676 23.133 1.00 45.72 97 ALA A O 1
ATOM 763 N N . CYS A 1 98 ? -12.625 -9.525 24.357 1.00 44.53 98 CYS A N 1
ATOM 764 C CA . CYS A 1 98 ? -12.101 -10.662 25.119 1.00 44.53 98 CYS A CA 1
ATOM 765 C C . CYS A 1 98 ? -13.062 -11.088 26.245 1.00 44.53 98 CYS A C 1
ATOM 767 O O . CYS A 1 98 ? -12.689 -11.118 27.416 1.00 44.53 98 CYS A O 1
ATOM 769 N N . THR A 1 99 ? -14.302 -11.440 25.914 1.00 42.69 99 THR A N 1
ATOM 770 C CA . THR A 1 99 ? -15.021 -12.438 26.706 1.00 42.69 99 THR A CA 1
ATOM 771 C C . THR A 1 99 ? -14.369 -13.791 26.433 1.00 42.69 99 THR A C 1
ATOM 773 O O . THR A 1 99 ? -14.011 -14.117 25.303 1.00 42.69 99 THR A O 1
ATOM 776 N N . SER A 1 100 ? -14.121 -14.537 27.503 1.00 39.03 100 SER A N 1
ATOM 777 C CA . SER A 1 100 ? -13.391 -15.806 27.550 1.00 39.03 100 SER A CA 1
ATOM 778 C C . SER A 1 100 ? -13.863 -16.808 26.484 1.00 39.03 100 SER A C 1
ATOM 780 O O . SER A 1 100 ? -14.814 -17.547 26.721 1.00 39.03 100 SER A O 1
ATOM 782 N N . GLY A 1 101 ? -13.221 -16.832 25.313 1.00 46.09 101 GLY A N 1
ATOM 783 C CA . GLY A 1 101 ? -13.543 -17.793 24.255 1.00 46.09 101 GLY A CA 1
ATOM 784 C C . GLY A 1 101 ? -12.831 -17.556 22.925 1.00 46.09 101 GLY A C 1
ATOM 785 O O . GLY A 1 101 ? -12.159 -18.461 22.441 1.00 46.09 101 GLY A O 1
ATOM 786 N N . ASP A 1 102 ? -12.898 -16.348 22.357 1.00 45.62 102 ASP A N 1
ATOM 787 C CA . ASP A 1 102 ? -12.557 -16.165 20.939 1.00 45.62 102 ASP A CA 1
ATOM 788 C C . ASP A 1 102 ? -11.351 -15.250 20.697 1.00 45.62 102 ASP A C 1
ATOM 790 O O . ASP A 1 102 ? -11.430 -14.026 20.568 1.00 45.62 102 ASP A O 1
ATOM 794 N N . LEU A 1 103 ? -10.196 -15.897 20.548 1.00 47.00 103 LEU A N 1
ATOM 795 C CA . LEU A 1 103 ? -9.001 -15.341 19.921 1.00 47.00 103 LEU A CA 1
ATOM 796 C C . LEU A 1 103 ? -9.258 -15.123 18.422 1.00 47.00 103 LEU A C 1
ATOM 798 O O . LEU A 1 103 ? -8.954 -15.997 17.614 1.00 47.00 103 LEU A O 1
ATOM 802 N N . LYS A 1 104 ? -9.809 -13.960 18.047 1.00 51.91 104 LYS A N 1
ATOM 803 C CA . LYS A 1 104 ? -9.566 -13.270 16.758 1.00 51.91 104 LYS A CA 1
ATOM 804 C C . LYS A 1 104 ? -10.265 -11.909 16.747 1.00 51.91 104 LYS A C 1
ATOM 806 O O . LYS A 1 104 ? -11.454 -11.791 16.450 1.00 51.91 104 LYS A O 1
ATOM 811 N N . HIS A 1 105 ? -9.508 -10.853 17.037 1.00 57.03 105 HIS A N 1
ATOM 812 C CA . HIS A 1 105 ? -9.985 -9.483 16.864 1.00 57.03 105 HIS A CA 1
ATOM 813 C C . HIS A 1 105 ? -10.390 -9.242 15.401 1.00 57.03 105 HIS A C 1
ATOM 815 O O . HIS A 1 105 ? -9.639 -9.554 14.476 1.00 57.03 105 HIS A O 1
ATOM 821 N N . GLY A 1 106 ? -11.592 -8.695 15.202 1.00 54.84 106 GLY A N 1
ATOM 822 C CA . GLY A 1 106 ? -12.087 -8.241 13.902 1.00 54.84 106 GLY A CA 1
ATOM 823 C C . GLY A 1 106 ? -13.399 -8.875 13.430 1.00 54.84 106 GLY A C 1
ATOM 824 O O . GLY A 1 106 ? -14.116 -8.259 12.656 1.00 54.84 106 GLY A O 1
ATOM 825 N N . HIS A 1 107 ? -13.791 -10.068 13.874 1.00 58.78 107 HIS A N 1
ATOM 826 C CA . HIS A 1 107 ? -15.021 -10.678 13.331 1.00 58.78 107 HIS A CA 1
ATOM 827 C C . HIS A 1 107 ? -16.329 -10.055 13.842 1.00 58.78 107 HIS A C 1
ATOM 829 O O . HIS A 1 107 ? -17.398 -10.390 13.339 1.00 58.78 107 HIS A O 1
ATOM 835 N N . GLN A 1 108 ? -16.255 -9.130 14.797 1.00 68.38 108 GLN A N 1
ATOM 836 C CA . GLN A 1 108 ? -17.427 -8.493 15.387 1.00 68.38 108 GLN A CA 1
ATOM 837 C C . GLN A 1 108 ? -17.891 -7.307 14.525 1.00 68.38 108 GLN A C 1
ATOM 839 O O . GLN A 1 108 ? -17.079 -6.469 14.135 1.00 68.38 108 GLN A O 1
ATOM 844 N N . ASN A 1 109 ? -19.196 -7.237 14.237 1.00 74.50 109 ASN A N 1
ATOM 845 C CA . ASN A 1 109 ? -19.782 -6.239 13.326 1.00 74.50 109 ASN A CA 1
ATOM 846 C C . ASN A 1 109 ? -19.440 -4.799 13.729 1.00 74.50 109 ASN A C 1
ATOM 848 O O . ASN A 1 109 ? -18.976 -4.026 12.906 1.00 74.50 109 ASN A O 1
ATOM 852 N N . TRP A 1 110 ? -19.517 -4.484 15.018 1.00 75.81 110 TRP A N 1
ATOM 853 C CA . TRP A 1 110 ? -19.219 -3.144 15.521 1.00 75.81 110 TRP A CA 1
ATOM 854 C C . TRP A 1 110 ? -17.747 -2.725 15.331 1.00 75.81 110 TRP A C 1
ATOM 856 O O . TRP A 1 110 ? -17.457 -1.548 15.136 1.00 75.81 110 TRP A O 1
ATOM 866 N N . PHE A 1 111 ? -16.795 -3.670 15.351 1.00 79.44 111 PHE A N 1
ATOM 867 C CA . PHE A 1 111 ? -15.392 -3.370 15.042 1.00 79.44 111 PHE A CA 1
ATOM 868 C C . PHE A 1 111 ? -15.235 -3.009 13.565 1.00 79.44 111 PHE A C 1
ATOM 870 O O . PHE A 1 111 ? -14.455 -2.119 13.227 1.00 79.44 111 PHE A O 1
ATOM 877 N N . LYS A 1 112 ? -15.974 -3.696 12.684 1.00 79.88 112 LYS A N 1
ATOM 878 C CA . LYS A 1 112 ? -15.999 -3.370 11.255 1.00 79.88 112 LYS A CA 1
ATOM 879 C C . LYS A 1 112 ? -16.579 -1.981 11.022 1.00 79.88 112 LYS A C 1
ATOM 881 O O . LYS A 1 112 ? -15.970 -1.229 10.274 1.00 79.88 112 LYS A O 1
ATOM 886 N N . ASP A 1 113 ? -17.655 -1.620 11.717 1.00 84.44 113 ASP A N 1
ATOM 887 C CA . ASP A 1 113 ? -18.275 -0.294 11.604 1.00 84.44 113 ASP A CA 1
ATOM 888 C C . ASP A 1 113 ? -17.283 0.817 11.995 1.00 84.44 113 ASP A C 1
ATOM 890 O O . ASP A 1 113 ? -17.050 1.757 11.236 1.00 84.44 113 ASP A O 1
ATOM 894 N N . GLN A 1 114 ? -16.597 0.658 13.133 1.00 85.88 114 GLN A N 1
ATOM 895 C CA . GLN A 1 114 ? -15.568 1.604 13.588 1.00 85.88 114 GLN A CA 1
ATOM 896 C C . GLN A 1 114 ? -14.357 1.662 12.647 1.00 85.88 114 GLN A C 1
ATOM 898 O O . GLN A 1 114 ? -13.797 2.728 12.379 1.00 85.88 114 GLN A O 1
ATOM 903 N N . TRP A 1 115 ? -13.948 0.515 12.105 1.00 86.38 115 TRP A N 1
ATOM 904 C CA . TRP A 1 115 ? -12.889 0.453 11.103 1.00 86.38 115 TRP A CA 1
ATOM 905 C C . TRP A 1 115 ? -13.286 1.155 9.797 1.00 86.38 115 TRP A C 1
ATOM 907 O O . TRP A 1 115 ? -12.458 1.835 9.186 1.00 86.38 115 TRP A O 1
ATOM 917 N N . GLN A 1 116 ? -14.547 1.040 9.386 1.00 88.06 116 GLN A N 1
ATOM 918 C CA . GLN A 1 116 ? -15.080 1.674 8.186 1.00 88.06 116 GLN A CA 1
ATOM 919 C C . GLN A 1 116 ? -15.161 3.198 8.342 1.00 88.06 116 GLN A C 1
ATOM 921 O O . GLN A 1 116 ? -14.733 3.927 7.443 1.00 88.06 116 GLN A O 1
ATOM 926 N N . GLU A 1 117 ? -15.601 3.691 9.503 1.00 89.56 117 GLU A N 1
ATOM 927 C CA . GLU A 1 117 ? -15.538 5.117 9.851 1.00 89.56 117 GLU A CA 1
ATOM 928 C C . GLU A 1 117 ? -14.099 5.642 9.812 1.00 89.56 117 GLU A C 1
ATOM 930 O O . GLU A 1 117 ? -13.824 6.666 9.182 1.00 89.56 117 GLU A O 1
ATOM 935 N N . TYR A 1 118 ? -13.150 4.903 10.394 1.00 90.31 118 TYR A N 1
ATOM 936 C CA . TYR A 1 118 ? -11.738 5.276 10.344 1.00 90.31 118 TYR A CA 1
ATOM 937 C C . TYR A 1 118 ? -11.203 5.325 8.905 1.00 90.31 118 TYR A C 1
ATOM 939 O O . TYR A 1 118 ? -10.515 6.273 8.520 1.00 90.31 118 TYR A O 1
ATOM 947 N N . CYS A 1 119 ? -11.564 4.349 8.069 1.00 90.06 119 CYS A N 1
ATOM 948 C CA . CYS A 1 119 ? -11.215 4.358 6.650 1.00 90.06 119 CYS A CA 1
ATOM 949 C C . CYS A 1 119 ? -11.798 5.578 5.921 1.00 90.06 119 CYS A C 1
ATOM 951 O O . CYS A 1 119 ? -11.108 6.159 5.085 1.00 90.06 119 CYS A O 1
ATOM 953 N N . ASN A 1 120 ? -13.024 6.003 6.243 1.00 91.62 120 ASN A N 1
ATOM 954 C CA . ASN A 1 120 ? -13.633 7.207 5.668 1.00 91.62 120 ASN A CA 1
ATOM 955 C C . ASN A 1 120 ? -12.866 8.483 6.045 1.00 91.62 120 ASN A C 1
ATOM 957 O O . ASN A 1 120 ? -12.664 9.342 5.187 1.00 91.62 120 ASN A O 1
ATOM 961 N N . LEU A 1 121 ? -12.364 8.582 7.279 1.00 92.38 121 LEU A N 1
ATOM 962 C CA . LEU A 1 121 ? -11.511 9.700 7.701 1.00 92.38 121 LEU A CA 1
ATOM 963 C C . LEU A 1 121 ? -10.189 9.735 6.920 1.00 92.38 121 LEU A C 1
ATOM 965 O O . LEU A 1 121 ? -9.763 10.795 6.458 1.00 92.38 121 LEU A O 1
ATOM 969 N N . VAL A 1 122 ? -9.556 8.576 6.715 1.00 91.00 122 VAL A N 1
ATOM 970 C CA . VAL A 1 122 ? -8.322 8.480 5.918 1.00 91.00 122 VAL A CA 1
ATOM 971 C C . VAL A 1 122 ? -8.586 8.836 4.449 1.00 91.00 122 VAL A C 1
ATOM 973 O O . VAL A 1 122 ? -7.799 9.584 3.866 1.00 91.00 122 VAL A O 1
ATOM 976 N N . ARG A 1 123 ? -9.720 8.403 3.872 1.00 93.25 123 ARG A N 1
ATOM 977 C CA . ARG A 1 123 ? -10.150 8.804 2.516 1.00 93.25 123 ARG A CA 1
ATOM 978 C C . ARG A 1 123 ? -10.352 10.310 2.399 1.00 93.25 123 ARG A C 1
ATOM 980 O O . ARG A 1 123 ? -9.924 10.888 1.406 1.00 93.25 123 ARG A O 1
ATOM 987 N N . ALA A 1 124 ? -10.970 10.943 3.393 1.00 91.06 124 ALA A N 1
ATOM 988 C CA . ALA A 1 124 ? -11.177 12.388 3.395 1.00 91.06 124 ALA A CA 1
ATOM 989 C C . ALA A 1 124 ? -9.848 13.165 3.434 1.00 91.06 124 ALA A C 1
ATOM 991 O O . ALA A 1 124 ? -9.742 14.228 2.830 1.00 91.06 124 ALA A O 1
ATOM 992 N N . LYS A 1 125 ? -8.823 12.621 4.106 1.00 91.19 125 LYS A N 1
ATOM 993 C CA . LYS A 1 125 ? -7.513 13.269 4.261 1.00 91.19 125 LYS A CA 1
ATOM 994 C C . LYS A 1 125 ? -6.555 13.031 3.088 1.00 91.19 125 LYS A C 1
ATOM 996 O O . LYS A 1 125 ? -5.874 13.960 2.669 1.00 91.19 125 LYS A O 1
ATOM 1001 N N . HIS A 1 126 ? -6.475 11.802 2.578 1.00 87.81 126 HIS A N 1
ATOM 1002 C CA . HIS A 1 126 ? -5.477 11.392 1.575 1.00 87.81 126 HIS A CA 1
ATOM 1003 C C . HIS A 1 126 ? -6.080 11.085 0.194 1.00 87.81 126 HIS A C 1
ATOM 1005 O O . HIS A 1 126 ? -5.353 10.793 -0.752 1.00 87.81 126 HIS A O 1
ATOM 1011 N N . GLY A 1 127 ? -7.404 11.147 0.059 1.00 90.19 127 GLY A N 1
ATOM 1012 C CA . GLY A 1 127 ? -8.123 10.793 -1.160 1.00 90.19 127 GLY A CA 1
ATOM 1013 C C . GLY A 1 127 ? -8.468 9.305 -1.246 1.00 90.19 127 GLY A C 1
ATOM 1014 O O . GLY A 1 127 ? -7.820 8.435 -0.654 1.00 90.19 127 GLY A O 1
ATOM 1015 N N . ASP A 1 128 ? -9.511 8.990 -2.015 1.00 89.88 128 ASP A N 1
ATOM 1016 C CA . ASP A 1 128 ? -10.033 7.623 -2.095 1.00 89.88 128 ASP A CA 1
ATOM 1017 C C . ASP A 1 128 ? -9.105 6.679 -2.877 1.00 89.88 128 ASP A C 1
ATOM 1019 O O . ASP A 1 128 ? -8.878 5.550 -2.449 1.00 89.88 128 ASP A O 1
ATOM 1023 N N . SER A 1 129 ? -8.479 7.153 -3.962 1.00 89.19 129 SER A N 1
ATOM 1024 C CA . SER A 1 129 ? -7.565 6.343 -4.789 1.00 89.19 129 SER A CA 1
ATOM 1025 C C . SER A 1 129 ? -6.342 5.836 -4.009 1.00 89.19 129 SER A C 1
ATOM 1027 O O . SER A 1 129 ? -6.029 4.640 -4.030 1.00 89.19 129 SER A O 1
ATOM 1029 N N . LEU A 1 130 ? -5.684 6.723 -3.251 1.00 88.56 130 LEU A N 1
ATOM 1030 C CA . LEU A 1 130 ? -4.532 6.363 -2.416 1.00 88.56 130 LEU A CA 1
ATOM 1031 C C . LEU A 1 130 ? -4.944 5.428 -1.280 1.00 88.56 130 LEU A C 1
ATOM 1033 O O . LEU A 1 130 ? -4.299 4.405 -1.048 1.00 88.56 130 LEU A O 1
ATOM 1037 N N . THR A 1 131 ? -6.064 5.727 -0.621 1.00 89.12 131 THR A N 1
ATOM 1038 C CA . THR A 1 131 ? -6.577 4.898 0.474 1.00 89.12 131 THR A CA 1
ATOM 1039 C C . THR A 1 131 ? -6.989 3.510 -0.014 1.00 89.12 131 THR A C 1
ATOM 1041 O O . THR A 1 131 ? -6.721 2.514 0.654 1.00 89.12 131 THR A O 1
ATOM 1044 N N . GLN A 1 132 ? -7.613 3.408 -1.190 1.00 89.50 132 GLN A N 1
ATOM 1045 C CA . GLN A 1 132 ? -7.974 2.130 -1.806 1.00 89.50 132 GLN A CA 1
ATOM 1046 C C . GLN A 1 132 ? -6.735 1.316 -2.170 1.00 89.50 132 GLN A C 1
ATOM 1048 O O . GLN A 1 132 ? -6.656 0.128 -1.859 1.00 89.50 132 GLN A O 1
ATOM 1053 N N . SER A 1 133 ? -5.738 1.967 -2.767 1.00 90.31 133 SER A N 1
ATOM 1054 C CA . SER A 1 133 ? -4.458 1.339 -3.098 1.00 90.31 133 SER A CA 1
ATOM 1055 C C . SER A 1 133 ? -3.752 0.807 -1.847 1.00 90.31 133 SER A C 1
ATOM 1057 O O . SER A 1 133 ? -3.275 -0.330 -1.842 1.00 90.31 133 SER A O 1
ATOM 1059 N N . ALA A 1 134 ? -3.751 1.582 -0.760 1.00 88.12 134 ALA A N 1
ATOM 1060 C CA . ALA A 1 134 ? -3.185 1.174 0.520 1.00 88.12 134 ALA A CA 1
ATOM 1061 C C . ALA A 1 134 ? -3.946 -0.0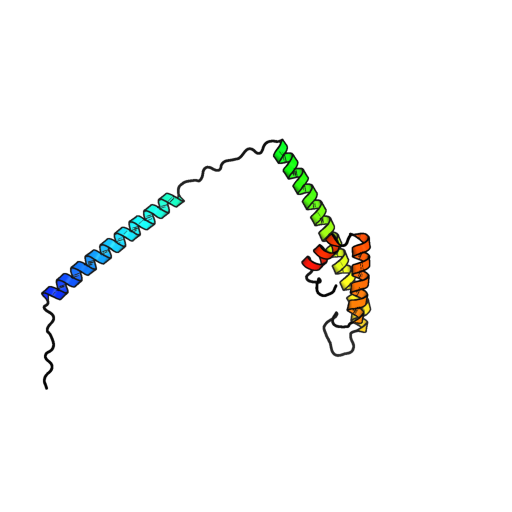12 1.1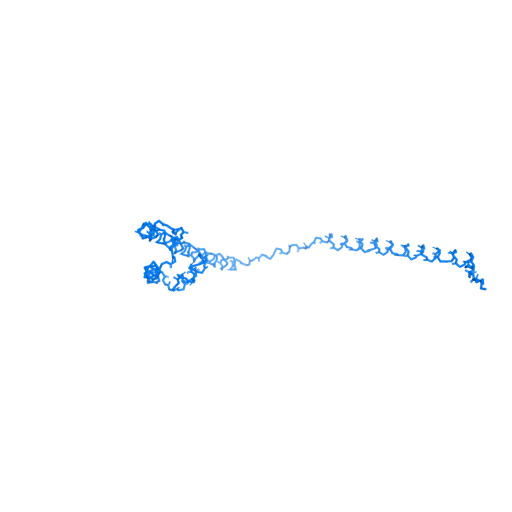38 1.00 88.12 134 ALA A C 1
ATOM 1063 O O . ALA A 1 134 ? -3.324 -0.995 1.536 1.00 88.12 134 ALA A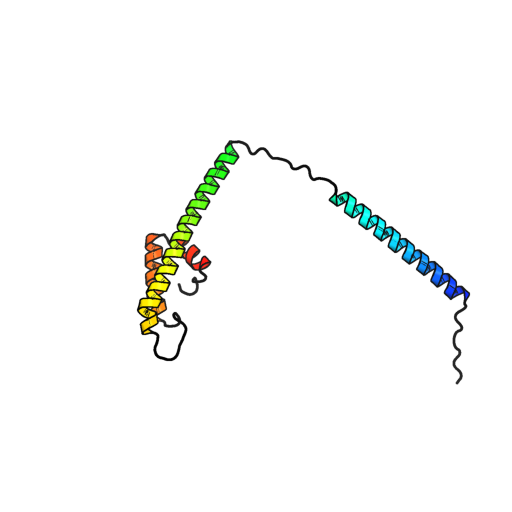 O 1
ATOM 1064 N N . LEU A 1 135 ? -5.283 0.022 1.167 1.00 86.62 135 LEU A N 1
ATOM 1065 C CA . LEU A 1 135 ? -6.105 -1.080 1.687 1.00 86.62 135 LEU A CA 1
ATOM 1066 C C . LEU A 1 135 ? -5.911 -2.379 0.894 1.00 86.62 135 LEU A C 1
ATOM 1068 O O . LEU A 1 135 ? -5.813 -3.448 1.499 1.00 86.62 135 LEU A O 1
ATOM 1072 N N . ASN A 1 136 ? -5.793 -2.291 -0.433 1.00 87.75 136 ASN A N 1
ATOM 1073 C CA . ASN A 1 136 ? -5.492 -3.435 -1.293 1.00 87.75 136 ASN A CA 1
ATOM 1074 C C . ASN A 1 136 ? -4.107 -4.024 -0.983 1.00 87.75 136 ASN A C 1
ATOM 1076 O O . ASN A 1 136 ? -3.995 -5.232 -0.786 1.00 87.75 136 ASN A O 1
ATOM 1080 N N . ARG A 1 137 ? -3.063 -3.187 -0.865 1.00 84.69 137 ARG A N 1
ATOM 1081 C CA . ARG A 1 137 ? -1.707 -3.648 -0.501 1.00 84.69 137 ARG A CA 1
ATOM 1082 C C . ARG A 1 137 ? -1.637 -4.262 0.898 1.00 84.69 137 ARG A C 1
ATOM 1084 O O . ARG A 1 137 ? -0.822 -5.147 1.134 1.00 84.69 137 ARG A O 1
ATOM 1091 N N . LEU A 1 138 ? -2.485 -3.810 1.819 1.00 80.94 138 LEU A N 1
ATOM 1092 C CA . LEU A 1 138 ? -2.584 -4.363 3.169 1.00 80.94 138 LEU A CA 1
ATOM 1093 C C . LEU A 1 138 ? -3.426 -5.650 3.250 1.00 80.94 138 LEU A C 1
ATOM 1095 O O . LEU A 1 138 ? -3.463 -6.262 4.315 1.00 80.94 138 LEU A O 1
ATOM 1099 N N . GLY A 1 139 ? -4.106 -6.056 2.172 1.00 81.25 139 GLY A N 1
ATOM 1100 C CA . GLY A 1 139 ? -5.030 -7.196 2.186 1.00 81.25 139 GLY A CA 1
ATOM 1101 C C . GLY A 1 139 ? -6.309 -6.938 2.994 1.00 81.25 139 GLY A C 1
ATOM 1102 O O . GLY A 1 139 ? -6.922 -7.874 3.499 1.00 81.25 139 GLY A O 1
ATOM 1103 N N . LEU A 1 140 ? -6.704 -5.669 3.152 1.00 75.50 140 LEU A N 1
ATOM 1104 C CA . LEU A 1 140 ? -7.837 -5.228 3.981 1.00 75.50 140 LEU A CA 1
ATOM 1105 C C . LEU A 1 140 ? -9.018 -4.700 3.163 1.00 75.50 140 LEU A C 1
ATOM 1107 O O . LEU A 1 140 ? -9.936 -4.098 3.711 1.00 75.50 140 LEU A O 1
ATOM 1111 N N . SER A 1 141 ? -9.019 -4.932 1.855 1.00 75.44 141 SER A N 1
ATOM 1112 C CA . SER A 1 141 ? -10.079 -4.478 0.953 1.00 75.44 141 SER A CA 1
ATOM 1113 C C . SER A 1 141 ? -11.440 -5.119 1.235 1.00 75.44 141 SER A C 1
ATOM 1115 O O . SER A 1 141 ? -12.459 -4.468 1.049 1.00 75.44 141 SER A O 1
ATOM 1117 N N . ALA A 1 142 ? -11.467 -6.350 1.753 1.00 67.06 142 ALA A N 1
ATOM 1118 C CA . ALA A 1 142 ? -12.693 -7.050 2.157 1.00 67.06 142 ALA A CA 1
ATOM 1119 C C . ALA A 1 142 ? -13.329 -6.502 3.453 1.00 67.06 142 ALA A C 1
ATOM 1121 O O . ALA A 1 142 ? -14.370 -6.985 3.888 1.00 67.06 142 ALA A O 1
ATOM 1122 N N . TRP A 1 143 ? -12.677 -5.528 4.089 1.00 62.91 143 TRP A N 1
ATOM 1123 C CA . TRP A 1 143 ? -13.093 -4.899 5.342 1.00 62.91 143 TRP A CA 1
ATOM 1124 C C . TRP A 1 143 ? -13.513 -3.438 5.125 1.00 62.91 143 TRP A C 1
ATOM 1126 O O . TRP A 1 143 ? -13.453 -2.642 6.059 1.00 62.91 143 TRP A O 1
ATOM 1136 N N . ARG A 1 144 ? -13.850 -3.083 3.878 1.00 57.22 144 ARG A N 1
ATOM 1137 C CA . ARG A 1 144 ? -14.313 -1.754 3.466 1.00 57.22 144 ARG A CA 1
ATOM 1138 C C . ARG A 1 144 ? -15.802 -1.554 3.642 1.00 57.22 144 ARG A C 1
ATOM 1140 O O . ARG A 1 144 ? -16.560 -2.539 3.549 1.00 57.22 144 ARG A O 1
#

Sequence (144 aa):
MCEQRSEIDPIVVHICEDIMGIIVLLGVVALIAYTACRILIFQVPQPVYQVEQPAGMKRAIAAYKEKQHREEEMLAEVMATLRAGRAKLAEEYGRRACTSGDLKHGHQNWFKDQWQEYCNLVRAKHGDSLTQSALNRLGLSAWR

Secondary structure (DSSP, 8-state):
---------HHHHHHHHHHHHHHHHHHHHHHHHHHHHHHHHHTS----------HHHHHHHHHHHHHHHHHHHHHHHHHHHHHHHHHHHHHHHHHHH-STT---TT-SHHHHHHHHHHHHHHHHHH-HHHHHHHHHHTT-GGG-